Protein AF-A0A7J9BFN2-F1 (afdb_monomer_lite)

pLDDT: mean 92.74, std 6.65, range [59.16, 98.19]

Secondary structure (DSSP, 8-state):
-EEEEEEEETT--EEEEEESS--HHHHHHHHHHHHHHHHHH-TTPPTT--EEEEETTEEEEEEEETTEEEEEEEES----

Organism: Gossypium gossypioides (NCBI:txid34282)

Structure (mmCIF, N/CA/C/O backbone):
data_AF-A0A7J9BFN2-F1
#
_entry.id   AF-A0A7J9BFN2-F1
#
loop_
_atom_site.group_PDB
_atom_site.id
_atom_site.type_symbol
_atom_site.label_atom_id
_atom_site.label_alt_id
_atom_site.label_comp_id
_atom_site.label_asym_id
_atom_site.label_entity_id
_atom_site.label_seq_id
_atom_site.pdbx_PDB_ins_code
_atom_site.Cartn_x
_atom_site.Cartn_y
_atom_site.Cartn_z
_atom_site.occupancy
_atom_site.B_iso_or_equiv
_atom_site.auth_seq_id
_atom_site.auth_comp_id
_atom_site.auth_asym_id
_atom_site.auth_atom_id
_atom_site.pdbx_PDB_model_num
ATOM 1 N N . MET A 1 1 ? -0.953 4.635 -15.095 1.00 87.38 1 MET A N 1
ATOM 2 C CA . MET A 1 1 ? -0.671 3.172 -15.175 1.00 87.38 1 MET A CA 1
ATOM 3 C C . MET A 1 1 ? -0.486 2.597 -13.776 1.00 87.38 1 MET A C 1
ATOM 5 O O . MET A 1 1 ? 0.298 3.163 -13.024 1.00 87.38 1 MET A O 1
ATOM 9 N N . ILE A 1 2 ? -1.146 1.487 -13.423 1.00 92.75 2 ILE A N 1
ATOM 10 C CA . ILE A 1 2 ? -0.935 0.816 -12.124 1.00 92.75 2 ILE A CA 1
ATOM 11 C C . ILE A 1 2 ? 0.372 0.017 -12.159 1.00 92.75 2 ILE A C 1
ATOM 13 O O . ILE A 1 2 ? 0.574 -0.818 -13.039 1.00 92.75 2 ILE A O 1
ATOM 17 N N . LEU A 1 3 ? 1.247 0.290 -11.193 1.00 95.19 3 LEU A N 1
ATOM 18 C CA . LEU A 1 3 ? 2.543 -0.359 -11.002 1.00 95.19 3 LEU A CA 1
ATOM 19 C C . LEU A 1 3 ? 2.495 -1.475 -9.963 1.00 95.19 3 LEU A C 1
ATOM 21 O O . LEU A 1 3 ? 3.178 -2.486 -10.125 1.00 95.19 3 LEU A O 1
ATOM 25 N N . ALA A 1 4 ? 1.738 -1.283 -8.884 1.00 96.75 4 ALA A N 1
ATOM 26 C CA . ALA A 1 4 ? 1.627 -2.271 -7.825 1.00 96.75 4 ALA A CA 1
ATOM 27 C C . ALA A 1 4 ? 0.261 -2.215 -7.149 1.00 96.75 4 ALA A C 1
ATOM 29 O O . ALA A 1 4 ? -0.310 -1.140 -6.983 1.00 96.75 4 ALA A O 1
ATOM 30 N N . VAL A 1 5 ? -0.220 -3.374 -6.719 1.00 97.75 5 VAL A N 1
ATOM 31 C CA . VAL A 1 5 ? -1.361 -3.513 -5.816 1.00 97.75 5 VAL A CA 1
ATOM 32 C C . VAL A 1 5 ? -0.923 -4.411 -4.669 1.00 97.75 5 VAL A C 1
ATOM 34 O O . VAL A 1 5 ? -0.349 -5.471 -4.917 1.00 97.75 5 VAL A O 1
ATOM 37 N N . LEU A 1 6 ? -1.163 -3.996 -3.428 1.00 98.19 6 LEU A N 1
ATOM 38 C CA . LEU A 1 6 ? -0.748 -4.732 -2.238 1.00 98.19 6 LEU A CA 1
ATOM 39 C C . LEU A 1 6 ? -1.856 -4.727 -1.187 1.00 98.19 6 LEU A C 1
ATOM 41 O O . LEU A 1 6 ? -2.446 -3.692 -0.899 1.00 98.19 6 LEU A O 1
ATOM 45 N N . PHE A 1 7 ? -2.111 -5.896 -0.609 1.00 98.19 7 PHE A N 1
ATOM 46 C CA . PHE A 1 7 ? -3.026 -6.102 0.505 1.00 98.19 7 PHE A CA 1
ATOM 47 C C . PHE A 1 7 ? -2.201 -6.613 1.679 1.00 98.19 7 PHE A C 1
ATOM 49 O O . PHE A 1 7 ? -1.511 -7.628 1.549 1.00 98.19 7 PHE A O 1
ATOM 56 N N . ALA A 1 8 ? -2.269 -5.939 2.821 1.00 97.81 8 ALA A N 1
ATOM 57 C CA . ALA A 1 8 ? -1.578 -6.353 4.035 1.00 97.81 8 ALA A CA 1
ATOM 58 C C . ALA A 1 8 ? -2.537 -6.395 5.219 1.00 97.81 8 ALA A C 1
ATOM 60 O O . ALA A 1 8 ? -3.449 -5.582 5.307 1.00 97.81 8 ALA A O 1
ATOM 61 N N . ASN A 1 9 ? -2.325 -7.324 6.145 1.00 95.31 9 ASN A N 1
ATOM 62 C CA . ASN A 1 9 ? -3.054 -7.299 7.410 1.00 95.31 9 ASN A CA 1
ATOM 63 C C . ASN A 1 9 ? -2.478 -6.241 8.373 1.00 95.31 9 ASN A C 1
ATOM 65 O O . ASN A 1 9 ? -1.401 -5.688 8.143 1.00 95.31 9 ASN A O 1
ATOM 69 N N . SER A 1 10 ? -3.143 -6.033 9.508 1.00 89.88 10 SER A N 1
ATOM 70 C CA . SER A 1 10 ? -2.724 -5.097 10.565 1.00 89.88 10 SER A CA 1
ATOM 71 C C . SER A 1 10 ? -1.340 -5.360 11.184 1.00 89.88 10 SER A C 1
ATOM 73 O O . SER A 1 10 ? -0.798 -4.494 11.868 1.00 89.88 10 SER A O 1
ATOM 75 N N . LYS A 1 11 ? -0.731 -6.530 10.939 1.00 91.81 11 LYS A N 1
ATOM 76 C CA . LYS A 1 11 ? 0.646 -6.856 11.358 1.00 91.81 11 LYS A CA 1
ATOM 77 C C . LYS A 1 11 ? 1.692 -6.515 10.291 1.00 91.81 11 LYS A C 1
ATOM 79 O O . LYS A 1 11 ? 2.878 -6.723 10.526 1.00 91.81 11 LYS A O 1
ATOM 84 N N . GLY A 1 12 ? 1.264 -6.037 9.124 1.00 92.06 12 GLY A N 1
ATOM 85 C CA . GLY A 1 12 ? 2.125 -5.770 7.976 1.00 92.06 12 GLY A CA 1
ATOM 86 C C . GLY A 1 12 ? 2.453 -7.005 7.134 1.00 92.06 12 GLY A C 1
ATOM 87 O O . GLY A 1 12 ? 3.288 -6.913 6.237 1.00 92.06 12 GLY A O 1
ATOM 88 N N . ASN A 1 13 ? 1.810 -8.154 7.381 1.00 95.69 13 ASN A N 1
ATOM 89 C CA . ASN A 1 13 ? 1.993 -9.327 6.527 1.00 95.69 13 ASN A CA 1
ATOM 90 C C . ASN A 1 13 ? 1.246 -9.117 5.215 1.00 95.69 13 ASN A C 1
ATOM 92 O O . ASN A 1 13 ? 0.049 -8.824 5.223 1.00 95.69 13 ASN A O 1
ATOM 96 N N . ILE A 1 14 ? 1.939 -9.339 4.105 1.00 96.94 14 ILE A N 1
ATOM 97 C CA . ILE A 1 14 ? 1.360 -9.258 2.767 1.00 96.94 14 ILE A CA 1
ATOM 98 C C . ILE A 1 14 ? 0.489 -10.492 2.532 1.00 96.94 14 ILE A C 1
ATOM 100 O O . ILE A 1 14 ? 0.952 -11.624 2.666 1.00 96.94 14 ILE A O 1
ATOM 104 N N . LEU A 1 15 ? -0.777 -10.257 2.201 1.00 97.81 15 LEU A N 1
ATOM 105 C CA . LEU A 1 15 ? -1.767 -11.283 1.874 1.00 97.81 15 LEU A CA 1
ATOM 106 C C . LEU A 1 15 ? -1.821 -11.523 0.365 1.00 97.81 15 LEU A C 1
ATOM 108 O O . LEU A 1 15 ? -1.875 -12.663 -0.087 1.00 97.81 15 LEU A O 1
ATOM 112 N N . VAL A 1 16 ? -1.809 -10.432 -0.401 1.00 97.62 16 VAL A N 1
ATOM 113 C CA . VAL A 1 16 ? -1.843 -10.429 -1.863 1.00 97.62 16 VAL A CA 1
ATOM 114 C C . VAL A 1 16 ? -0.948 -9.304 -2.352 1.00 97.62 16 VAL A C 1
ATOM 116 O O . VAL A 1 16 ? -0.972 -8.200 -1.808 1.00 97.62 16 VAL A O 1
ATOM 119 N N . GLU A 1 17 ? -0.186 -9.569 -3.403 1.00 97.56 17 GLU A N 1
ATOM 120 C CA . GLU A 1 17 ? 0.551 -8.542 -4.119 1.00 97.56 17 GLU A CA 1
ATOM 121 C C . GLU A 1 17 ? 0.560 -8.816 -5.617 1.00 97.56 17 GLU A C 1
ATOM 123 O O . GLU A 1 17 ? 0.571 -9.960 -6.072 1.00 97.56 17 GLU A O 1
ATOM 128 N N . HIS A 1 18 ? 0.576 -7.739 -6.386 1.00 97.69 18 HIS A N 1
ATOM 129 C CA . HIS A 1 18 ? 0.777 -7.778 -7.818 1.00 97.69 18 HIS A CA 1
ATOM 130 C C . HIS A 1 18 ? 1.664 -6.610 -8.228 1.00 97.69 18 HIS A C 1
ATOM 132 O O . HIS A 1 18 ? 1.462 -5.486 -7.773 1.00 97.69 18 HIS A O 1
ATOM 138 N N . PHE A 1 19 ? 2.626 -6.875 -9.106 1.00 96.94 19 PHE A N 1
ATOM 139 C CA . PHE A 1 19 ? 3.536 -5.878 -9.654 1.00 96.94 19 PHE A CA 1
ATOM 140 C C . PHE A 1 19 ? 3.495 -5.932 -11.177 1.00 96.94 19 PHE A C 1
ATOM 142 O O . PHE A 1 19 ? 3.668 -6.997 -11.766 1.00 96.94 19 PHE A O 1
ATOM 149 N N . ASN A 1 20 ? 3.335 -4.773 -11.809 1.00 95.12 20 ASN A N 1
ATOM 150 C CA . ASN A 1 20 ? 3.327 -4.631 -13.257 1.00 95.12 20 ASN A CA 1
ATOM 151 C C . ASN A 1 20 ? 4.576 -3.868 -13.717 1.00 95.12 20 ASN A C 1
ATOM 153 O O . ASN A 1 20 ? 4.739 -2.683 -13.427 1.00 95.12 20 ASN A O 1
ATOM 157 N N . GLY A 1 21 ? 5.494 -4.561 -14.396 1.00 91.19 21 GLY A N 1
ATOM 158 C CA . GLY A 1 21 ? 6.723 -3.961 -14.931 1.00 91.19 21 GLY A CA 1
ATOM 159 C C . GLY A 1 21 ? 7.723 -3.458 -13.875 1.00 91.19 21 GLY A C 1
ATOM 160 O O . GLY A 1 21 ? 8.664 -2.740 -14.213 1.00 91.19 21 GLY A O 1
ATOM 161 N N . VAL A 1 22 ? 7.546 -3.815 -12.598 1.00 93.31 22 VAL A N 1
ATOM 162 C CA . VAL A 1 22 ? 8.457 -3.441 -11.504 1.00 93.31 22 VAL A CA 1
ATOM 163 C C . VAL A 1 22 ? 9.509 -4.533 -11.304 1.00 93.31 22 VAL A C 1
ATOM 165 O O . VAL A 1 22 ? 9.175 -5.673 -10.980 1.00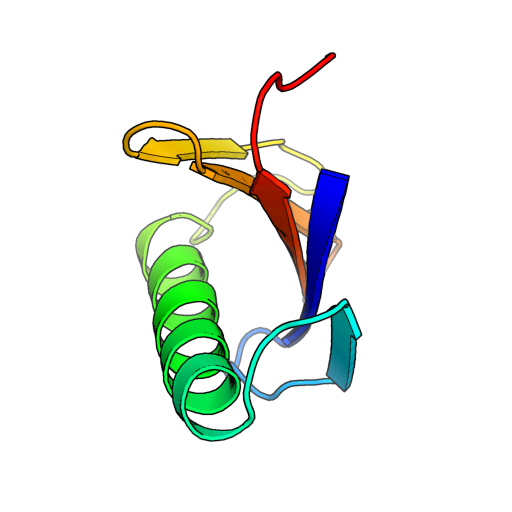 93.31 22 VAL A O 1
ATOM 168 N N . LEU A 1 23 ? 10.785 -4.166 -11.460 1.00 92.88 23 LEU A N 1
ATOM 169 C CA . LEU A 1 23 ? 11.932 -5.055 -11.238 1.00 92.88 23 LEU A CA 1
ATOM 170 C C . LEU A 1 23 ? 11.953 -5.612 -9.809 1.00 92.88 23 LEU A C 1
ATOM 172 O O . LEU A 1 23 ? 11.599 -4.903 -8.863 1.00 92.88 23 LEU A O 1
ATOM 176 N N . ALA A 1 24 ? 12.403 -6.858 -9.651 1.00 92.06 24 ALA A N 1
ATOM 177 C CA . ALA A 1 24 ? 12.358 -7.589 -8.385 1.00 92.06 24 ALA A CA 1
ATOM 178 C C . ALA A 1 24 ? 13.038 -6.836 -7.227 1.00 92.06 24 ALA A C 1
ATOM 180 O O . ALA A 1 24 ? 12.487 -6.783 -6.127 1.00 92.06 24 ALA A O 1
ATOM 181 N N . GLU A 1 25 ? 14.172 -6.170 -7.473 1.00 90.88 25 GLU A N 1
ATOM 182 C CA . GLU A 1 25 ? 14.864 -5.381 -6.448 1.00 90.88 25 GLU A CA 1
ATOM 183 C C . GLU A 1 25 ? 14.037 -4.183 -5.955 1.00 90.88 25 GLU A C 1
ATOM 185 O O . GLU A 1 25 ? 14.102 -3.809 -4.785 1.00 90.88 25 GLU A O 1
ATOM 190 N N . LYS A 1 26 ? 13.191 -3.610 -6.819 1.00 92.25 26 LYS A N 1
ATOM 191 C CA . LYS A 1 26 ? 12.295 -2.505 -6.455 1.00 92.25 26 LYS A CA 1
ATOM 192 C C . LYS A 1 26 ? 11.037 -2.994 -5.747 1.00 92.25 26 LYS A C 1
ATOM 194 O O . LYS A 1 26 ? 10.475 -2.244 -4.954 1.00 92.25 26 LYS A O 1
ATOM 199 N N . GLN A 1 27 ? 10.601 -4.231 -5.993 1.00 95.81 27 GLN A N 1
ATOM 200 C CA . GLN A 1 27 ? 9.427 -4.800 -5.324 1.00 95.81 27 GLN A CA 1
ATOM 201 C C . GLN A 1 27 ? 9.637 -4.877 -3.811 1.00 95.81 27 GLN A C 1
ATOM 203 O O . GLN A 1 27 ?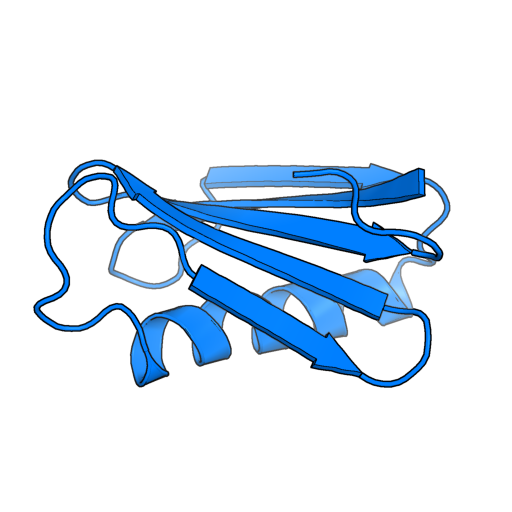 8.755 -4.485 -3.055 1.00 95.81 27 GLN A O 1
ATOM 208 N N . LEU A 1 28 ? 10.821 -5.305 -3.354 1.00 94.44 28 LEU A N 1
ATOM 209 C CA . LEU A 1 28 ? 11.134 -5.344 -1.921 1.00 94.44 28 LEU A CA 1
ATOM 210 C C . LEU A 1 28 ? 11.053 -3.951 -1.279 1.00 94.44 28 LEU A C 1
ATOM 212 O O . LEU A 1 28 ? 10.497 -3.807 -0.192 1.00 94.44 28 LEU A O 1
ATOM 216 N N . HIS A 1 29 ? 11.554 -2.920 -1.964 1.00 94.56 29 HIS A N 1
ATOM 217 C CA . HIS A 1 29 ? 11.451 -1.541 -1.483 1.00 94.56 29 HIS A CA 1
ATOM 218 C C . HIS A 1 29 ? 9.995 -1.074 -1.407 1.00 94.56 29 HIS A C 1
ATOM 220 O O . HIS A 1 29 ? 9.611 -0.462 -0.412 1.00 94.56 29 HIS A O 1
ATOM 226 N N . TRP A 1 30 ? 9.175 -1.406 -2.409 1.00 95.94 30 TRP A N 1
ATOM 227 C CA . TRP A 1 30 ? 7.747 -1.090 -2.399 1.00 95.94 30 TRP A CA 1
ATOM 228 C C . TRP A 1 30 ? 7.008 -1.768 -1.251 1.00 95.94 30 TRP A C 1
ATOM 230 O O . TRP A 1 30 ? 6.276 -1.092 -0.539 1.00 95.94 30 TRP A O 1
ATOM 240 N N . ARG A 1 31 ? 7.244 -3.061 -1.009 1.00 97.06 31 ARG A N 1
ATOM 241 C CA . ARG A 1 31 ? 6.649 -3.796 0.120 1.00 97.06 31 ARG A CA 1
ATOM 242 C C . ARG A 1 31 ? 6.912 -3.085 1.448 1.00 97.06 31 ARG A C 1
ATOM 244 O O . ARG A 1 31 ? 5.974 -2.716 2.150 1.00 97.06 31 ARG A O 1
ATOM 251 N N . SER A 1 32 ? 8.186 -2.839 1.758 1.00 95.81 32 SER A N 1
ATOM 252 C CA . SER A 1 32 ? 8.595 -2.190 3.008 1.00 95.81 32 SER A CA 1
ATOM 253 C C . SER A 1 32 ? 8.044 -0.770 3.133 1.00 95.81 32 SER A C 1
ATOM 255 O O . SER A 1 32 ? 7.598 -0.371 4.207 1.00 95.81 32 SER A O 1
ATOM 257 N N . PHE A 1 33 ? 8.058 -0.007 2.038 1.00 96.38 33 PHE A N 1
ATOM 258 C CA . PHE A 1 33 ? 7.553 1.360 2.022 1.00 96.38 33 PHE A CA 1
ATOM 259 C C . PHE A 1 33 ? 6.038 1.421 2.254 1.00 96.38 33 PHE A C 1
ATOM 261 O O . PHE A 1 33 ? 5.596 2.185 3.106 1.00 96.38 33 PHE A O 1
ATOM 268 N N . LEU A 1 34 ? 5.250 0.606 1.544 1.00 97.31 34 LEU A N 1
ATOM 269 C CA . LEU A 1 34 ? 3.786 0.614 1.636 1.00 97.31 34 LEU A CA 1
ATOM 270 C C . LEU A 1 34 ? 3.297 0.152 3.010 1.00 97.31 34 LEU A C 1
ATOM 272 O O . LEU A 1 34 ? 2.438 0.799 3.601 1.00 97.31 34 LEU A O 1
ATOM 276 N N . VAL A 1 35 ? 3.896 -0.905 3.566 1.00 96.25 35 VAL A N 1
ATOM 277 C CA . VAL A 1 35 ? 3.557 -1.365 4.921 1.00 96.25 35 VAL A CA 1
ATOM 278 C C . VAL A 1 35 ? 3.869 -0.284 5.957 1.00 96.25 35 VAL A C 1
ATOM 280 O O . VAL A 1 35 ? 3.040 -0.010 6.822 1.00 96.25 35 VAL A O 1
ATOM 283 N N . LYS A 1 36 ? 5.029 0.378 5.853 1.00 96.00 36 LYS A N 1
ATOM 284 C CA . LYS A 1 36 ? 5.374 1.486 6.751 1.00 96.00 36 LYS A CA 1
ATOM 285 C C . LYS A 1 36 ? 4.403 2.662 6.605 1.00 96.00 36 LYS A C 1
ATOM 287 O O . LYS A 1 36 ? 3.940 3.187 7.611 1.00 96.00 36 LYS A O 1
ATOM 292 N N . LEU A 1 37 ? 4.058 3.033 5.370 1.00 95.50 37 LEU A N 1
ATOM 293 C CA . LEU A 1 37 ? 3.099 4.099 5.082 1.00 95.50 37 LEU A CA 1
ATOM 294 C C . LEU A 1 37 ? 1.754 3.842 5.777 1.00 95.50 37 LEU A C 1
ATOM 296 O O . LEU A 1 37 ? 1.207 4.755 6.388 1.00 95.50 37 LEU A O 1
ATOM 300 N N . GLY A 1 38 ? 1.243 2.609 5.734 1.00 94.06 38 GLY A N 1
ATOM 301 C CA . GLY A 1 38 ? 0.006 2.259 6.429 1.00 94.06 38 GLY A CA 1
ATOM 302 C C . GLY A 1 38 ? 0.120 2.302 7.948 1.00 94.06 38 GLY A C 1
ATOM 303 O O . GLY A 1 38 ? -0.772 2.832 8.600 1.00 94.06 38 GLY A O 1
ATOM 304 N N . VAL A 1 39 ? 1.220 1.807 8.525 1.00 92.38 39 VAL A N 1
ATOM 305 C CA . VAL A 1 39 ? 1.454 1.890 9.981 1.00 92.38 39 VAL A CA 1
ATOM 306 C C . VAL A 1 39 ? 1.436 3.341 10.465 1.00 92.38 39 VAL A C 1
ATOM 308 O O . VAL A 1 39 ? 0.845 3.631 11.507 1.00 92.38 39 VAL A O 1
ATOM 311 N N . ASP A 1 40 ? 2.049 4.240 9.696 1.00 93.62 40 ASP A N 1
ATOM 312 C CA . ASP A 1 40 ? 2.178 5.649 10.060 1.00 93.62 40 ASP A CA 1
ATOM 313 C C . ASP A 1 40 ? 0.857 6.425 9.877 1.00 93.62 40 ASP A C 1
ATOM 315 O O . ASP A 1 40 ? 0.594 7.350 10.644 1.00 93.62 40 ASP A O 1
ATOM 319 N N . ASN A 1 41 ? 0.013 6.049 8.902 1.00 94.06 41 ASN A N 1
ATOM 320 C CA . ASN A 1 41 ? -1.131 6.875 8.480 1.00 94.06 41 ASN A CA 1
ATOM 321 C C . ASN A 1 41 ? -2.520 6.247 8.684 1.00 94.06 41 ASN A C 1
ATOM 323 O O . ASN A 1 41 ? -3.489 6.986 8.799 1.00 94.06 41 ASN A O 1
ATOM 327 N N . LEU A 1 42 ? -2.652 4.918 8.755 1.00 92.69 42 LEU A N 1
ATOM 328 C CA . LEU A 1 42 ? -3.957 4.238 8.861 1.00 92.69 42 LEU A CA 1
ATOM 329 C C . LEU A 1 42 ? -4.388 3.942 10.307 1.00 92.69 42 LEU A C 1
ATOM 331 O O . LEU A 1 42 ? -5.431 3.333 10.550 1.00 92.69 42 LEU A O 1
ATOM 335 N N . LYS A 1 43 ? -3.608 4.362 11.307 1.00 89.06 43 LYS A N 1
ATOM 336 C CA . LYS A 1 43 ? -3.935 4.103 12.712 1.00 89.06 43 LYS A CA 1
ATOM 337 C C . LYS A 1 43 ? -5.142 4.934 13.162 1.00 89.06 43 LYS A C 1
ATOM 339 O O . LYS A 1 43 ? -5.061 6.152 13.258 1.00 89.06 43 LYS A O 1
ATOM 344 N N . GLY A 1 44 ? -6.231 4.257 13.531 1.00 86.81 44 GLY A N 1
ATOM 345 C CA . GLY A 1 44 ? -7.459 4.908 14.017 1.00 86.81 44 GLY A CA 1
ATOM 346 C C . GLY A 1 44 ? -8.309 5.543 12.912 1.00 86.81 44 GLY A C 1
ATOM 347 O O . GLY A 1 44 ? -9.271 6.246 13.215 1.00 86.81 44 GLY A O 1
ATOM 348 N N . VAL A 1 45 ? -7.954 5.284 11.655 1.00 90.88 45 VAL A N 1
ATOM 349 C CA . VAL A 1 45 ? -8.696 5.697 10.466 1.00 90.88 45 VAL A CA 1
ATOM 350 C C . VAL A 1 45 ? -10.014 4.929 10.368 1.00 90.88 45 VAL A C 1
ATOM 352 O O . VAL A 1 45 ? -10.102 3.768 10.779 1.00 90.88 45 VAL A O 1
ATOM 355 N N . LYS A 1 46 ? -11.058 5.584 9.850 1.00 88.00 46 LYS A N 1
ATOM 356 C CA . LYS A 1 46 ? -12.354 4.933 9.635 1.00 88.00 46 LYS A CA 1
ATOM 357 C C . LYS A 1 46 ? -12.265 3.961 8.466 1.00 88.00 46 LYS A C 1
ATOM 359 O O . LYS A 1 46 ? -11.526 4.178 7.511 1.00 88.00 46 LYS A O 1
ATOM 364 N N . ASN A 1 47 ? -13.066 2.904 8.533 1.00 87.38 47 ASN A N 1
ATOM 365 C CA . ASN A 1 47 ? -13.167 1.965 7.428 1.00 87.38 47 ASN A CA 1
ATOM 366 C C . ASN A 1 47 ? -13.530 2.701 6.127 1.00 87.38 47 ASN A C 1
ATOM 368 O O . ASN A 1 47 ? -14.399 3.572 6.166 1.00 87.38 47 ASN A O 1
ATOM 372 N N . GLU A 1 48 ? -12.879 2.339 5.020 1.00 84.19 48 GLU A N 1
ATOM 373 C CA . GLU A 1 48 ? -13.114 2.879 3.667 1.00 84.19 48 GLU A CA 1
ATOM 374 C C . GLU A 1 48 ? -12.730 4.358 3.459 1.00 84.19 48 GLU A C 1
ATOM 376 O O . GLU A 1 48 ? -12.975 4.919 2.393 1.00 84.19 48 GLU A O 1
ATOM 381 N N . GLU A 1 49 ? -12.080 5.004 4.431 1.00 93.00 49 GLU A N 1
ATOM 382 C CA . GLU A 1 49 ? -11.510 6.338 4.229 1.00 93.00 49 GLU A CA 1
ATOM 383 C C . GLU A 1 49 ? -10.304 6.259 3.277 1.00 93.00 49 GLU A C 1
ATOM 3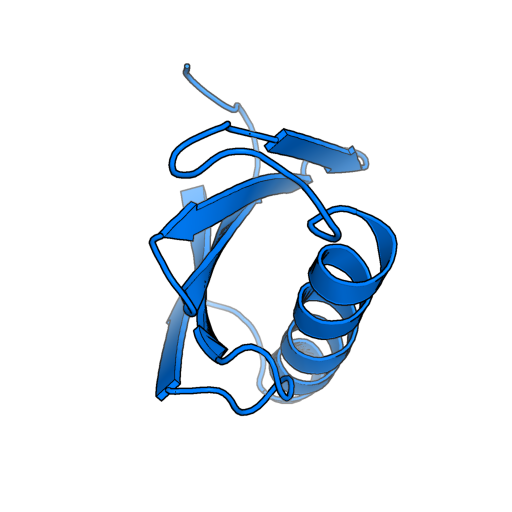85 O O . GLU A 1 49 ? -9.399 5.436 3.461 1.00 93.00 49 GLU A O 1
ATOM 390 N N . LEU A 1 50 ? -10.312 7.080 2.225 1.00 93.75 50 LEU A N 1
ATOM 391 C CA . LEU A 1 50 ? -9.335 7.032 1.139 1.00 93.75 50 LEU A CA 1
ATOM 392 C C . LEU A 1 50 ? -8.216 8.054 1.349 1.00 93.75 50 LEU A C 1
ATOM 394 O O . LEU A 1 50 ? -8.474 9.232 1.586 1.00 93.75 50 LEU A O 1
ATOM 398 N N . PHE A 1 51 ? -6.971 7.612 1.188 1.00 95.31 51 PHE A N 1
ATOM 399 C CA . PHE A 1 51 ? -5.784 8.449 1.302 1.00 95.31 51 PHE A CA 1
ATOM 400 C C . PHE A 1 51 ? -4.986 8.415 0.011 1.00 95.31 51 PHE A C 1
ATOM 402 O O . PHE A 1 51 ? -4.863 7.375 -0.638 1.00 95.31 51 PHE A O 1
ATOM 409 N N . VAL A 1 52 ? -4.382 9.555 -0.318 1.00 95.06 52 VAL A N 1
ATOM 410 C CA . VAL A 1 52 ? -3.509 9.693 -1.481 1.00 95.06 52 VAL A CA 1
ATOM 411 C C . VAL A 1 52 ? -2.181 10.296 -1.042 1.00 95.06 52 VAL A C 1
ATOM 413 O O . VAL A 1 52 ? -2.136 11.345 -0.402 1.00 95.06 52 VAL A O 1
ATOM 416 N N . ALA A 1 53 ? -1.085 9.629 -1.389 1.00 94.19 53 ALA A N 1
ATOM 417 C CA . ALA A 1 53 ? 0.266 10.169 -1.296 1.00 94.19 53 ALA A CA 1
ATOM 418 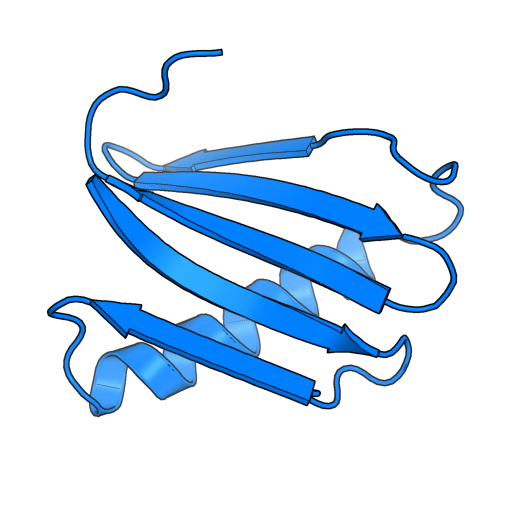C C . ALA A 1 53 ? 0.851 10.298 -2.703 1.00 94.19 53 ALA A C 1
ATOM 420 O O . ALA A 1 53 ? 0.661 9.414 -3.535 1.00 94.19 53 ALA A O 1
ATOM 421 N N . SER A 1 54 ? 1.588 11.370 -2.981 1.00 92.81 54 SER A N 1
ATOM 422 C CA . SER A 1 54 ? 2.195 11.582 -4.296 1.00 92.81 54 SER A CA 1
ATOM 423 C C . SER A 1 54 ? 3.644 12.048 -4.196 1.00 92.81 54 SER A C 1
ATOM 425 O O . SER A 1 54 ? 4.048 12.761 -3.276 1.00 92.81 54 SER A O 1
ATOM 427 N N . HIS A 1 55 ? 4.457 11.610 -5.154 1.00 90.38 55 HIS A N 1
ATOM 428 C CA . HIS A 1 55 ? 5.826 12.069 -5.330 1.00 90.38 55 HIS A CA 1
ATOM 429 C C . HIS A 1 55 ? 6.208 12.042 -6.810 1.00 90.38 55 HIS A C 1
ATOM 431 O O . HIS A 1 55 ? 6.357 10.976 -7.413 1.00 90.38 55 HIS A O 1
ATOM 437 N N . LYS A 1 56 ? 6.435 13.229 -7.388 1.00 90.25 56 LYS A N 1
ATOM 438 C CA . LYS A 1 56 ? 6.687 13.407 -8.827 1.00 90.25 56 LYS A CA 1
ATOM 43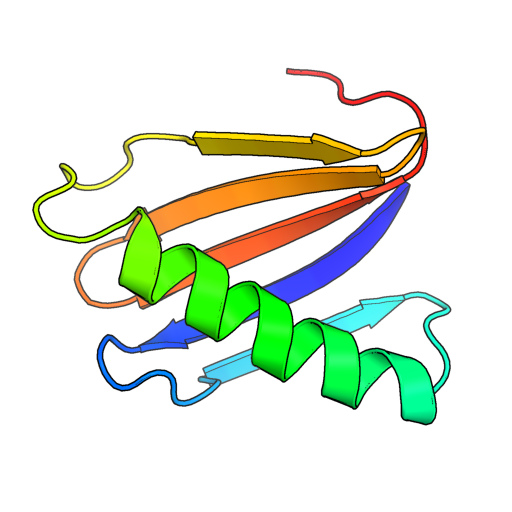9 C C . LYS A 1 56 ? 5.536 12.797 -9.639 1.00 90.25 56 LYS A C 1
ATOM 441 O O . LYS A 1 56 ? 4.398 13.190 -9.438 1.00 90.25 56 LYS A O 1
ATOM 446 N N . SER A 1 57 ? 5.822 11.846 -10.525 1.00 90.50 57 SER A N 1
ATOM 447 C CA . SER A 1 57 ? 4.829 11.146 -11.341 1.00 90.50 57 SER A CA 1
ATOM 448 C C . SER A 1 57 ? 4.310 9.858 -10.705 1.00 90.50 57 SER A C 1
ATOM 450 O O . SER A 1 57 ? 3.734 9.043 -11.409 1.00 90.50 57 SER A O 1
ATOM 452 N N . ILE A 1 58 ? 4.552 9.619 -9.414 1.00 93.62 58 ILE A N 1
ATOM 453 C CA . ILE A 1 58 ? 4.020 8.456 -8.700 1.00 93.62 58 ILE A CA 1
ATOM 454 C C . ILE A 1 58 ? 2.942 8.915 -7.730 1.00 93.62 58 ILE A C 1
ATOM 456 O O . ILE A 1 58 ? 3.150 9.870 -6.981 1.00 93.62 58 ILE A O 1
ATOM 460 N N . TYR A 1 59 ? 1.833 8.188 -7.705 1.00 94.88 59 TYR A N 1
ATOM 461 C CA . TYR A 1 59 ? 0.786 8.322 -6.704 1.00 94.88 59 TYR A CA 1
ATOM 462 C C . TYR A 1 59 ? 0.531 6.980 -6.029 1.00 94.88 59 TYR A C 1
ATOM 464 O O . TYR A 1 59 ? 0.777 5.912 -6.591 1.00 94.88 59 TYR A O 1
ATOM 472 N N . ILE A 1 60 ? 0.069 7.045 -4.790 1.00 96.62 60 ILE A N 1
ATOM 473 C CA . ILE A 1 60 ? -0.265 5.893 -3.972 1.00 96.62 60 ILE A CA 1
ATOM 474 C C . ILE A 1 60 ? -1.620 6.172 -3.367 1.00 96.62 60 ILE A C 1
ATOM 476 O O . ILE A 1 60 ? -1.750 7.085 -2.554 1.00 96.62 60 ILE A O 1
ATOM 480 N N . VAL A 1 61 ? -2.600 5.375 -3.760 1.00 96.50 61 VAL A N 1
ATOM 481 C CA . VAL A 1 61 ? -3.928 5.376 -3.161 1.00 96.50 61 VAL A CA 1
ATOM 482 C C . VAL A 1 61 ? -3.965 4.257 -2.141 1.00 96.50 61 VAL A C 1
ATOM 484 O O . VAL A 1 61 ? -3.550 3.136 -2.440 1.00 96.50 61 VAL A O 1
ATOM 487 N N . TYR A 1 62 ? -4.414 4.546 -0.929 1.00 97.06 62 TYR A N 1
ATOM 488 C CA . TYR A 1 62 ? -4.458 3.548 0.123 1.00 97.06 62 TYR A CA 1
ATOM 489 C C . TYR A 1 62 ? -5.608 3.779 1.092 1.00 97.06 62 TYR A C 1
ATOM 491 O O . TYR A 1 62 ? -6.076 4.897 1.288 1.00 97.06 62 TYR A O 1
ATOM 499 N N . THR A 1 63 ? -6.092 2.689 1.671 1.00 97.00 63 THR A N 1
ATOM 500 C CA . THR A 1 63 ? -7.229 2.686 2.593 1.00 97.00 63 THR A CA 1
ATOM 501 C C . THR A 1 63 ? -7.150 1.470 3.512 1.00 97.00 63 THR A C 1
ATOM 503 O O . THR A 1 63 ? -6.291 0.595 3.345 1.00 97.00 63 THR A O 1
ATOM 506 N N . VAL A 1 64 ? -8.058 1.410 4.480 1.00 96.25 64 VAL A N 1
ATOM 507 C CA . VAL A 1 64 ? -8.284 0.247 5.328 1.00 96.25 64 VAL A CA 1
ATOM 508 C C . VAL A 1 64 ? -9.694 -0.300 5.092 1.00 96.25 64 VAL A C 1
ATOM 510 O O . VAL A 1 64 ? -10.667 0.451 5.085 1.00 96.25 64 VAL A O 1
ATOM 513 N N . LEU A 1 65 ? -9.782 -1.614 4.888 1.00 95.00 65 LEU A N 1
ATOM 514 C CA . LEU A 1 65 ? -11.011 -2.398 4.829 1.00 95.00 65 LEU A CA 1
ATOM 515 C C . LEU A 1 65 ? -10.976 -3.460 5.946 1.00 95.00 65 LEU A C 1
ATOM 517 O O . LEU A 1 65 ? -10.369 -4.524 5.801 1.00 95.00 65 LEU A O 1
ATOM 521 N N . GLY A 1 66 ? -11.594 -3.166 7.087 1.00 92.12 66 GLY A N 1
ATOM 522 C CA . GLY A 1 66 ? -11.507 -3.979 8.300 1.00 92.12 66 GLY A CA 1
ATOM 523 C C . GLY A 1 66 ? -10.074 -4.023 8.838 1.00 92.12 66 GLY A C 1
ATOM 524 O O . GLY A 1 66 ? -9.494 -2.988 9.143 1.00 92.12 66 GLY A O 1
ATOM 525 N N . ASP A 1 67 ? -9.493 -5.220 8.925 1.00 91.75 67 ASP A N 1
ATOM 526 C CA . ASP A 1 67 ? -8.098 -5.424 9.353 1.00 91.75 67 ASP A CA 1
ATOM 527 C C . ASP A 1 67 ? -7.103 -5.478 8.178 1.00 91.75 67 ASP A C 1
ATOM 529 O O . ASP A 1 67 ? -5.941 -5.865 8.359 1.00 91.75 67 ASP A O 1
ATOM 533 N N . VAL A 1 68 ? -7.558 -5.143 6.966 1.00 95.88 68 VAL A N 1
ATOM 534 C CA . VAL A 1 68 ? -6.764 -5.211 5.738 1.00 95.88 68 VAL A CA 1
ATOM 535 C C . VAL A 1 68 ? -6.496 -3.811 5.214 1.00 95.88 68 VAL A C 1
ATOM 537 O O . VAL A 1 68 ? -7.410 -3.070 4.877 1.00 95.88 68 VAL A O 1
ATOM 540 N N . SER A 1 69 ? -5.226 -3.462 5.087 1.00 96.81 69 SER A N 1
ATOM 541 C CA . SER A 1 69 ? -4.788 -2.277 4.363 1.00 96.81 69 SER A CA 1
ATOM 542 C C . SER A 1 69 ? -4.604 -2.606 2.886 1.00 96.81 69 SER A C 1
ATOM 544 O O . SER A 1 69 ? -3.974 -3.611 2.544 1.00 96.81 69 SER A O 1
ATOM 546 N N . ILE A 1 70 ? -5.129 -1.745 2.021 1.00 97.62 70 ILE A N 1
ATOM 547 C CA . ILE A 1 70 ? -5.045 -1.861 0.564 1.00 97.62 70 ILE A CA 1
ATOM 548 C C . ILE A 1 70 ? -4.206 -0.696 0.054 1.00 97.62 70 ILE A C 1
ATOM 550 O O . ILE A 1 70 ? -4.429 0.442 0.458 1.00 97.62 70 ILE A O 1
ATOM 554 N N . TYR A 1 71 ? -3.264 -0.979 -0.842 1.00 97.81 71 TYR A N 1
ATOM 555 C CA . TYR A 1 71 ? -2.391 0.011 -1.462 1.00 97.81 71 TYR A CA 1
ATOM 556 C C . TYR A 1 71 ? -2.360 -0.191 -2.971 1.00 97.81 71 TYR A C 1
ATOM 558 O O . TYR A 1 71 ? -2.162 -1.308 -3.451 1.00 97.81 71 TYR A O 1
ATOM 566 N N . ILE A 1 72 ? -2.486 0.899 -3.716 1.00 97.19 72 ILE A N 1
ATOM 567 C CA . ILE A 1 72 ? -2.380 0.936 -5.170 1.00 97.19 72 ILE A CA 1
ATOM 568 C C . ILE A 1 72 ? -1.330 1.979 -5.518 1.00 97.19 72 ILE A C 1
ATOM 570 O O . ILE A 1 72 ? -1.494 3.155 -5.217 1.00 97.19 72 ILE A O 1
ATOM 574 N N . VAL A 1 73 ? -0.247 1.549 -6.157 1.00 96.69 73 VAL A N 1
ATOM 575 C CA . VAL A 1 73 ? 0.793 2.436 -6.677 1.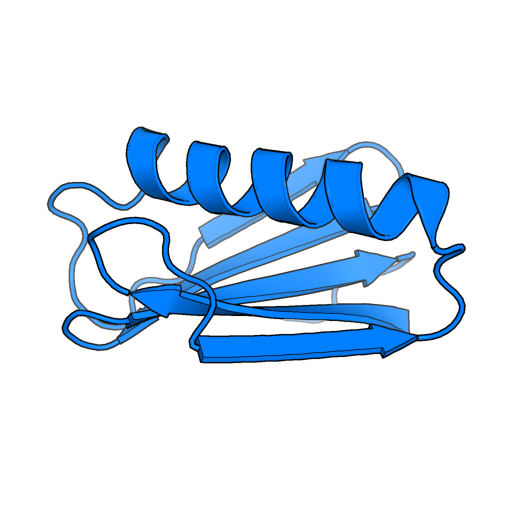00 96.69 73 VAL A CA 1
ATOM 576 C C . VAL A 1 73 ? 0.527 2.659 -8.151 1.00 96.69 73 VAL A C 1
ATOM 578 O O . VAL A 1 73 ? 0.530 1.707 -8.934 1.00 96.69 73 VAL A O 1
ATOM 581 N N . GLY A 1 74 ? 0.343 3.911 -8.537 1.00 94.69 74 GLY A N 1
ATOM 582 C CA . GLY A 1 74 ? 0.204 4.323 -9.920 1.00 94.69 74 GLY A CA 1
ATOM 583 C C . GLY A 1 74 ? 1.308 5.274 -10.355 1.00 94.69 74 GLY A C 1
ATOM 584 O O . GLY A 1 74 ? 2.024 5.870 -9.549 1.00 94.69 74 GLY A O 1
ATOM 585 N N . LYS A 1 75 ? 1.465 5.373 -11.669 1.00 91.56 75 LYS A N 1
ATOM 586 C CA . LYS A 1 75 ? 2.358 6.308 -12.340 1.00 91.56 75 LYS A CA 1
ATOM 587 C C . LYS A 1 75 ? 1.577 7.150 -13.344 1.00 91.56 75 LYS A C 1
ATOM 589 O O . LYS A 1 75 ? 0.649 6.629 -13.971 1.00 91.56 75 LYS A O 1
ATOM 594 N N . ASP A 1 76 ? 2.033 8.384 -13.519 1.00 85.31 76 ASP A N 1
ATOM 595 C CA . ASP A 1 76 ? 1.489 9.441 -14.371 1.00 85.31 76 ASP A CA 1
ATOM 596 C C . ASP A 1 76 ? 0.243 10.083 -13.741 1.00 85.31 76 ASP A C 1
ATOM 598 O O . ASP A 1 76 ? 0.264 10.344 -12.537 1.00 85.31 76 ASP A O 1
ATOM 602 N N . GLU A 1 77 ? -0.802 10.384 -14.512 1.00 71.75 77 GLU A N 1
ATOM 603 C CA . GLU A 1 77 ? -2.004 11.028 -13.974 1.00 71.75 77 GLU A CA 1
ATOM 604 C C . GLU A 1 77 ? -2.812 10.070 -13.088 1.00 71.75 77 GLU A C 1
ATOM 606 O O . GLU A 1 77 ? -3.014 8.886 -13.395 1.00 71.75 77 GLU A O 1
ATOM 611 N N . TYR A 1 78 ? -3.217 10.608 -11.943 1.00 70.75 78 TYR A N 1
ATOM 612 C CA . TYR A 1 78 ? -4.230 10.042 -11.070 1.00 70.75 78 TYR A CA 1
ATOM 613 C C . TYR A 1 78 ? -5.578 10.618 -11.521 1.00 70.75 78 TYR A C 1
ATOM 615 O O . TYR A 1 78 ? -5.698 11.837 -11.624 1.00 70.75 78 TYR A O 1
ATOM 623 N N . ASP A 1 79 ? -6.527 9.743 -11.849 1.00 69.12 79 ASP A N 1
ATOM 624 C CA . ASP A 1 79 ? -7.908 10.085 -12.208 1.00 69.12 79 ASP A CA 1
ATOM 625 C C . ASP A 1 79 ? -8.794 9.564 -11.069 1.00 69.12 79 ASP A C 1
ATOM 627 O O . ASP A 1 79 ? -8.657 8.390 -10.700 1.00 69.12 79 ASP A O 1
ATOM 631 N N . ASP A 1 80 ? -9.564 10.468 -10.457 1.00 59.16 80 ASP A N 1
ATOM 632 C CA . ASP A 1 80 ? -10.308 10.276 -9.197 1.00 59.16 80 ASP A CA 1
ATOM 633 C C . ASP A 1 80 ? -11.523 9.339 -9.334 1.00 59.16 80 ASP A C 1
ATOM 635 O O . ASP A 1 80 ? -12.304 9.486 -10.305 1.00 59.16 80 ASP A O 1
#

Sequence (80 aa):
MILAVLFANSKGNILVEHFNGVLAEKQLHWRSFLVKLGVDNLKGVKNEELFVASHKSIYIVYTVLGDVSIYIVGKDEYDD

Radius of gyration: 11.91 Å; chains: 1; bounding box: 28×25×29 Å

Foldseek 3Di:
DWAKKFKAFLVLHTPDIDGDPDDPVVVVVVSVVQSVVCVVPVVPPDAPDWDWDDDDQKIWIWGDHPRMIIIIIDGHDDDD